Protein AF-A0A359KL11-F1 (afdb_monomer_lite)

Foldseek 3Di:
DDDPPPPPPPPPVPVDPLDWAFFQDWAADPVGNQKIFTAGPNHTLDIAGPVVCVVVVPDGGDTDDSVRSVVVVVRD

Sequence (76 aa):
MRRDTTGQRRQPREERPITAGTITQVQATQRDPERVSVFIDGVFALALPAIVAVQRGLRSGVELDEAAVRELEGLA

Secondary structure (DSSP, 8-state):
--------------------EEEEEEEE-SS-TTEEEEEETTEEEEEEEHHHHHHTT--TT-EE-HHHHHHHHTT-

Structure (mmCIF, N/CA/C/O backbone):
data_AF-A0A359KL11-F1
#
_entry.id   AF-A0A359KL11-F1
#
loop_
_atom_site.group_PDB
_atom_site.id
_atom_site.type_symbol
_atom_site.label_atom_id
_atom_site.label_alt_id
_atom_site.label_comp_id
_atom_site.label_asym_id
_atom_site.label_entity_id
_atom_site.label_seq_id
_atom_si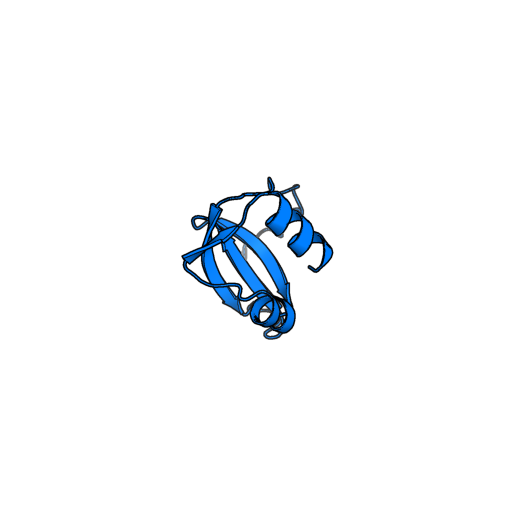te.pdbx_PDB_ins_code
_atom_site.Cartn_x
_atom_site.Cartn_y
_atom_site.Cartn_z
_atom_site.occupancy
_atom_site.B_iso_or_equiv
_atom_site.auth_seq_id
_atom_site.auth_comp_id
_atom_site.auth_asym_id
_atom_site.auth_atom_id
_atom_site.pdbx_PDB_model_num
ATOM 1 N N . MET A 1 1 ? 24.679 33.836 -7.326 1.00 41.06 1 MET A N 1
ATOM 2 C CA . MET A 1 1 ? 23.542 33.073 -7.888 1.00 41.06 1 MET A CA 1
ATOM 3 C C . MET A 1 1 ? 23.409 31.773 -7.109 1.00 41.06 1 MET A C 1
ATOM 5 O O . MET A 1 1 ? 24.216 30.880 -7.313 1.00 41.06 1 MET A O 1
ATOM 9 N N . ARG A 1 2 ? 22.471 31.699 -6.156 1.00 49.75 2 ARG A N 1
ATOM 10 C CA . ARG A 1 2 ? 22.202 30.488 -5.366 1.00 49.75 2 ARG A CA 1
ATOM 11 C C . ARG A 1 2 ? 21.067 29.719 -6.037 1.00 49.75 2 ARG A C 1
ATOM 13 O O . ARG A 1 2 ? 19.995 30.284 -6.232 1.00 49.75 2 ARG A O 1
ATOM 20 N N . ARG A 1 3 ? 21.314 28.472 -6.429 1.00 52.59 3 ARG A N 1
ATOM 21 C CA . ARG A 1 3 ? 20.261 27.491 -6.712 1.00 52.59 3 ARG A CA 1
ATOM 22 C C . ARG A 1 3 ? 20.445 26.373 -5.704 1.00 52.59 3 ARG A C 1
ATOM 24 O O . ARG A 1 3 ? 21.088 25.370 -5.987 1.00 52.59 3 ARG A O 1
ATOM 31 N N . ASP A 1 4 ? 19.916 26.604 -4.513 1.00 46.66 4 ASP A N 1
ATOM 32 C CA . ASP A 1 4 ? 19.745 25.563 -3.514 1.00 46.66 4 ASP A CA 1
ATOM 33 C C . ASP A 1 4 ? 18.536 24.730 -3.955 1.00 46.66 4 ASP A C 1
ATOM 35 O O . ASP A 1 4 ? 17.395 24.977 -3.575 1.00 46.66 4 ASP A O 1
ATOM 39 N N . THR A 1 5 ? 18.762 23.781 -4.864 1.00 59.12 5 THR A N 1
ATOM 40 C CA . THR A 1 5 ? 17.810 22.696 -5.105 1.00 59.12 5 THR A CA 1
ATOM 41 C C . THR A 1 5 ? 17.796 21.838 -3.851 1.00 59.12 5 THR A C 1
ATOM 43 O O . THR A 1 5 ? 18.668 20.992 -3.662 1.00 59.12 5 THR A O 1
ATOM 46 N N . THR A 1 6 ? 16.822 22.089 -2.978 1.00 57.56 6 THR A N 1
ATOM 47 C CA . THR A 1 6 ? 16.485 21.251 -1.830 1.00 57.56 6 THR A CA 1
ATOM 48 C C . THR A 1 6 ? 16.147 19.859 -2.351 1.00 57.56 6 THR A C 1
ATOM 50 O O . THR A 1 6 ? 15.009 19.567 -2.717 1.00 57.56 6 THR A O 1
ATOM 53 N N . GLY A 1 7 ? 17.168 19.006 -2.451 1.00 45.66 7 GLY A N 1
ATOM 54 C CA . GLY A 1 7 ? 17.007 17.582 -2.680 1.00 45.66 7 GLY A CA 1
ATOM 55 C C . GLY A 1 7 ? 16.072 17.072 -1.600 1.00 45.66 7 GLY A C 1
ATOM 56 O O . GLY A 1 7 ? 16.401 17.151 -0.415 1.00 45.66 7 GLY A O 1
ATOM 57 N N . GLN A 1 8 ? 14.875 16.653 -2.013 1.00 53.47 8 GLN A N 1
ATOM 58 C CA . GLN A 1 8 ? 13.872 16.084 -1.125 1.00 53.47 8 GLN A CA 1
ATOM 59 C C . GLN A 1 8 ? 14.572 15.083 -0.217 1.00 53.47 8 GLN A C 1
ATOM 61 O O . GLN A 1 8 ? 15.216 14.141 -0.689 1.00 53.47 8 GLN A O 1
ATOM 66 N N . ARG A 1 9 ? 14.516 15.372 1.087 1.00 48.50 9 ARG A N 1
ATOM 67 C CA . ARG A 1 9 ? 15.091 14.544 2.138 1.00 48.50 9 ARG A CA 1
ATOM 68 C C . ARG A 1 9 ? 14.693 13.106 1.842 1.00 48.50 9 ARG A C 1
ATOM 70 O O . ARG A 1 9 ? 13.508 12.783 1.854 1.00 48.50 9 ARG A O 1
ATOM 77 N N . ARG A 1 10 ? 15.687 12.257 1.572 1.00 54.19 10 ARG A N 1
ATOM 78 C CA . ARG A 1 10 ? 15.554 10.814 1.748 1.00 54.19 10 ARG A CA 1
ATOM 79 C C . ARG A 1 10 ? 15.163 10.654 3.209 1.00 54.19 10 ARG A C 1
ATOM 81 O O . ARG A 1 10 ? 16.029 10.756 4.074 1.00 54.19 10 ARG A O 1
ATOM 88 N N . GLN A 1 11 ? 13.862 10.580 3.485 1.00 54.78 11 GLN A N 1
ATOM 89 C CA . GLN A 1 11 ? 13.407 10.306 4.834 1.00 54.78 11 GLN A CA 1
ATOM 90 C C . GLN A 1 11 ? 14.091 8.996 5.235 1.00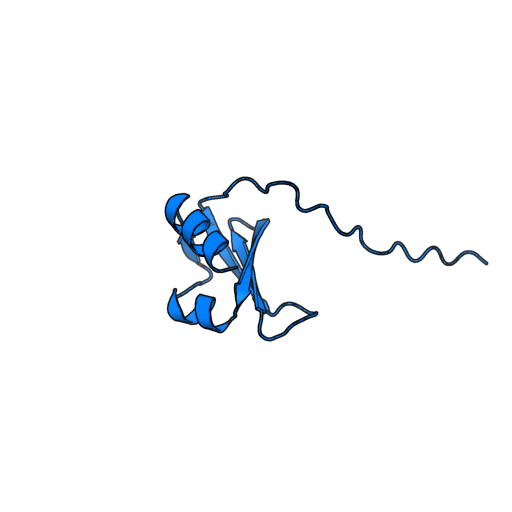 54.78 11 GLN A C 1
ATOM 92 O O . GLN A 1 11 ? 14.118 8.063 4.419 1.00 54.78 11 GLN A O 1
ATOM 97 N N . PRO A 1 12 ? 14.732 8.953 6.413 1.00 44.84 12 PRO A N 1
ATOM 98 C CA . PRO A 1 12 ? 15.302 7.720 6.910 1.00 44.84 12 PRO A CA 1
ATOM 99 C C . PRO A 1 12 ? 14.210 6.645 6.884 1.00 44.84 12 PRO A C 1
ATOM 101 O O . PRO A 1 12 ? 13.020 6.958 6.972 1.00 44.84 12 PRO A O 1
ATOM 104 N N . ARG A 1 13 ? 14.599 5.375 6.736 1.00 54.50 13 ARG A N 1
ATOM 105 C CA . ARG A 1 13 ? 13.745 4.238 7.105 1.00 54.50 13 ARG A CA 1
ATOM 106 C C . ARG A 1 13 ? 13.508 4.304 8.625 1.00 54.50 13 ARG A C 1
ATOM 108 O O . ARG A 1 13 ? 14.026 3.480 9.359 1.00 54.50 13 ARG A O 1
ATOM 115 N N . GLU A 1 14 ? 12.852 5.350 9.114 1.00 48.34 14 GLU A N 1
ATOM 116 C CA . GLU A 1 14 ? 12.248 5.332 10.434 1.00 48.34 14 GLU A CA 1
ATOM 117 C C . GLU A 1 14 ? 11.177 4.258 10.351 1.00 48.34 14 GLU A C 1
ATOM 119 O O . GLU A 1 14 ? 10.395 4.237 9.397 1.00 48.34 14 GLU A O 1
ATOM 124 N N . GLU A 1 15 ? 11.254 3.319 11.285 1.00 48.62 15 GLU A N 1
ATOM 125 C CA . GLU A 1 15 ? 10.264 2.294 11.576 1.00 48.62 15 GLU A CA 1
ATOM 126 C C . GLU A 1 15 ? 8.888 2.962 11.566 1.00 48.62 15 GLU A C 1
ATOM 128 O O . GLU A 1 15 ? 8.470 3.589 12.540 1.00 48.62 15 GLU A O 1
ATOM 133 N N . ARG A 1 16 ? 8.214 2.943 10.410 1.00 58.38 16 ARG A N 1
ATOM 134 C CA . ARG A 1 16 ? 6.867 3.492 10.325 1.00 58.38 16 ARG A CA 1
ATOM 135 C C . ARG A 1 16 ? 6.023 2.565 11.182 1.00 58.38 16 ARG A C 1
ATOM 137 O O . ARG A 1 16 ? 6.127 1.351 11.005 1.00 58.38 16 ARG A O 1
ATOM 144 N N . PRO A 1 17 ? 5.224 3.092 12.118 1.00 59.72 17 PRO A N 1
ATOM 145 C CA . PRO A 1 17 ? 4.312 2.244 12.856 1.00 59.72 17 PRO A CA 1
ATOM 146 C C . PRO A 1 17 ? 3.454 1.492 11.839 1.00 59.72 17 PRO A C 1
ATOM 148 O O . PRO A 1 17 ? 2.924 2.098 10.904 1.00 59.72 17 PRO A O 1
ATOM 151 N N . ILE A 1 18 ? 3.379 0.171 12.001 1.00 63.84 18 ILE A N 1
ATOM 152 C CA . ILE A 1 18 ? 2.505 -0.716 11.231 1.00 63.84 18 ILE A CA 1
ATOM 153 C C . ILE A 1 18 ? 1.096 -0.149 11.386 1.00 63.84 18 ILE A C 1
ATOM 155 O O . ILE A 1 18 ? 0.469 -0.282 12.433 1.00 63.84 18 ILE A O 1
ATOM 159 N N . THR A 1 19 ? 0.652 0.589 10.375 1.00 71.69 19 THR A N 1
ATOM 160 C CA . THR A 1 19 ? -0.598 1.338 10.442 1.00 71.69 19 THR A CA 1
ATOM 161 C C . THR A 1 19 ? -1.663 0.447 9.838 1.00 71.69 19 THR A C 1
ATOM 163 O O . THR A 1 19 ? -1.789 0.371 8.618 1.00 71.69 19 THR A O 1
ATOM 166 N N . ALA A 1 20 ? -2.371 -0.287 10.695 1.00 86.06 20 ALA A N 1
ATOM 167 C CA . ALA A 1 20 ? -3.642 -0.885 10.315 1.00 86.06 20 ALA A CA 1
ATOM 168 C C . ALA A 1 20 ? -4.635 0.224 9.950 1.00 86.06 20 ALA A C 1
ATOM 170 O O . ALA A 1 20 ? -4.586 1.310 10.527 1.00 86.06 20 ALA A O 1
ATOM 171 N N . GLY A 1 21 ? -5.525 -0.046 9.003 1.00 91.75 21 GLY A N 1
ATOM 172 C CA . GLY A 1 21 ? -6.491 0.941 8.534 1.00 91.75 21 GLY A CA 1
ATOM 173 C C . GLY A 1 21 ? -6.999 0.646 7.133 1.00 91.75 21 GLY A C 1
ATOM 174 O O . GLY A 1 21 ? -6.849 -0.463 6.618 1.00 91.75 21 GLY A O 1
ATOM 175 N N . THR A 1 22 ? -7.593 1.650 6.490 1.00 94.00 22 THR A N 1
ATOM 176 C CA . THR A 1 22 ? -8.138 1.490 5.139 1.00 94.00 22 THR A CA 1
ATOM 177 C C . THR A 1 22 ? -7.144 1.975 4.102 1.00 94.00 22 THR A C 1
ATOM 179 O O . THR A 1 22 ? -6.673 3.109 4.157 1.00 94.00 22 THR A O 1
ATOM 182 N N . ILE A 1 23 ? -6.860 1.155 3.092 1.00 94.62 23 ILE A N 1
ATOM 183 C CA . ILE A 1 23 ? -6.112 1.611 1.925 1.00 94.62 23 ILE A CA 1
ATOM 184 C C . ILE A 1 23 ? -6.911 2.731 1.263 1.00 94.62 23 ILE A C 1
ATOM 186 O O . ILE A 1 23 ? -8.003 2.522 0.736 1.00 94.62 23 ILE A O 1
ATOM 190 N N . THR A 1 24 ? -6.355 3.931 1.246 1.00 94.44 24 THR A N 1
ATOM 191 C CA . THR A 1 24 ? -6.960 5.076 0.568 1.00 94.44 24 THR A CA 1
ATOM 192 C C . THR A 1 24 ? -6.466 5.182 -0.865 1.00 94.44 24 THR A C 1
ATOM 194 O O . THR A 1 24 ? -7.211 5.619 -1.743 1.00 94.44 24 THR A O 1
ATOM 197 N N . GLN A 1 25 ? -5.230 4.753 -1.137 1.00 93.50 25 GLN A N 1
ATOM 198 C CA . GLN A 1 25 ? -4.598 4.949 -2.438 1.00 93.50 25 GLN A CA 1
ATOM 199 C C . GLN A 1 25 ? -3.542 3.884 -2.737 1.00 93.50 25 GLN A C 1
ATOM 201 O O . GLN A 1 25 ? -2.749 3.508 -1.876 1.00 93.50 25 GLN A O 1
ATOM 206 N N . VAL A 1 26 ? -3.503 3.444 -3.995 1.00 92.69 26 VAL A N 1
ATOM 207 C CA . VAL A 1 26 ? -2.445 2.594 -4.553 1.00 92.69 26 VAL A CA 1
ATOM 208 C C . VAL A 1 26 ? -1.990 3.228 -5.860 1.00 92.69 26 VAL A C 1
ATOM 210 O O . VAL A 1 26 ? -2.812 3.495 -6.734 1.00 92.69 26 VAL A O 1
ATOM 213 N N . GLN A 1 27 ? -0.696 3.504 -6.001 1.00 92.88 27 GLN A N 1
ATOM 214 C CA . GLN A 1 27 ? -0.157 4.147 -7.205 1.00 92.88 27 GLN A CA 1
ATOM 215 C C . GLN A 1 27 ? 1.216 3.601 -7.577 1.00 92.88 27 GLN A C 1
ATOM 217 O O . GLN A 1 27 ? 1.998 3.260 -6.695 1.00 92.88 27 GLN A O 1
ATOM 222 N N . ALA A 1 28 ? 1.547 3.592 -8.868 1.00 91.12 28 ALA A N 1
ATOM 223 C CA . ALA A 1 28 ? 2.896 3.270 -9.326 1.00 91.12 28 ALA A CA 1
ATOM 224 C C . ALA A 1 28 ? 3.923 4.271 -8.771 1.00 91.12 28 ALA A C 1
ATOM 226 O O . ALA A 1 28 ? 3.644 5.470 -8.637 1.00 91.12 28 ALA A O 1
ATOM 227 N N . THR A 1 29 ? 5.121 3.794 -8.435 1.00 85.94 29 THR A N 1
ATOM 228 C CA . THR A 1 29 ? 6.196 4.695 -8.017 1.00 85.94 29 THR A CA 1
ATOM 229 C C . THR A 1 29 ? 6.801 5.397 -9.232 1.00 85.94 29 THR A C 1
ATOM 231 O O . THR A 1 29 ? 6.940 4.813 -10.301 1.00 85.94 29 THR A O 1
ATOM 234 N N . GLN A 1 30 ? 7.214 6.658 -9.070 1.00 83.31 30 GLN A N 1
ATOM 235 C CA . GLN A 1 30 ? 7.824 7.430 -10.166 1.00 83.31 30 GLN A CA 1
ATOM 236 C C . GLN A 1 30 ? 9.166 6.851 -10.640 1.00 83.31 30 GLN A C 1
ATOM 238 O O . GLN A 1 30 ? 9.567 7.073 -11.777 1.00 83.31 30 GLN A O 1
ATOM 243 N N . ARG A 1 31 ? 9.889 6.161 -9.750 1.00 81.19 31 ARG A N 1
ATOM 244 C CA . ARG A 1 31 ? 11.222 5.614 -10.034 1.00 81.19 31 ARG A CA 1
ATOM 245 C C . ARG A 1 31 ? 11.158 4.227 -10.667 1.00 81.19 31 ARG A C 1
ATOM 247 O O . ARG A 1 31 ? 12.033 3.899 -11.459 1.00 81.19 31 ARG A O 1
ATOM 254 N N . ASP A 1 32 ? 10.172 3.432 -10.273 1.00 84.38 32 ASP A N 1
ATOM 255 C CA . ASP A 1 32 ? 10.002 2.055 -10.709 1.00 84.38 32 ASP A CA 1
ATOM 256 C C . ASP A 1 32 ? 8.504 1.784 -10.937 1.00 84.38 32 ASP A C 1
ATOM 258 O O . ASP A 1 32 ? 7.751 1.657 -9.961 1.00 84.38 32 ASP A O 1
ATOM 262 N N . PRO A 1 33 ? 8.053 1.738 -12.202 1.00 84.12 33 PRO A N 1
ATOM 263 C CA . PRO A 1 33 ? 6.650 1.509 -12.521 1.00 84.12 33 PRO A CA 1
ATOM 264 C C . PRO A 1 33 ? 6.182 0.092 -12.156 1.00 84.12 33 PRO A C 1
ATOM 266 O O . PRO A 1 33 ? 4.977 -0.128 -12.054 1.00 84.12 33 PRO A O 1
ATOM 269 N N . GLU A 1 34 ? 7.098 -0.854 -11.917 1.00 90.06 34 GLU A N 1
ATOM 270 C CA . GLU A 1 34 ? 6.765 -2.207 -11.458 1.00 90.06 34 GLU A CA 1
ATOM 271 C C . GLU A 1 34 ? 6.535 -2.274 -9.945 1.00 90.06 34 GLU A C 1
ATOM 273 O O . GLU A 1 34 ? 6.093 -3.303 -9.429 1.00 90.06 34 GLU A O 1
ATOM 278 N N . ARG A 1 35 ? 6.783 -1.180 -9.215 1.00 91.06 35 ARG A N 1
ATOM 279 C CA . ARG A 1 35 ? 6.464 -1.054 -7.790 1.00 91.06 35 ARG A CA 1
ATOM 280 C C . ARG A 1 35 ? 5.315 -0.084 -7.589 1.00 91.06 35 ARG A C 1
ATOM 282 O O . ARG A 1 35 ? 5.205 0.940 -8.265 1.00 91.06 35 ARG A O 1
ATOM 289 N N . VAL A 1 36 ? 4.488 -0.376 -6.594 1.00 92.75 36 VAL A N 1
ATOM 290 C CA . VAL A 1 36 ? 3.389 0.485 -6.166 1.00 92.75 36 VAL A CA 1
ATOM 291 C C . VAL A 1 36 ? 3.591 0.943 -4.730 1.00 92.75 36 VAL A C 1
ATOM 293 O O . VAL A 1 36 ? 4.043 0.181 -3.881 1.00 92.75 36 VAL A O 1
ATOM 296 N N . SER A 1 37 ? 3.248 2.198 -4.467 1.00 91.81 37 SER A N 1
ATOM 297 C CA . SER A 1 37 ? 3.092 2.761 -3.131 1.00 91.81 37 SER A CA 1
ATOM 298 C C . SER A 1 37 ? 1.658 2.548 -2.661 1.00 91.81 37 SER A C 1
ATOM 300 O O . SER A 1 37 ? 0.722 2.929 -3.368 1.00 91.81 37 SER A O 1
ATOM 302 N N . VAL A 1 38 ? 1.500 1.994 -1.464 1.00 90.75 3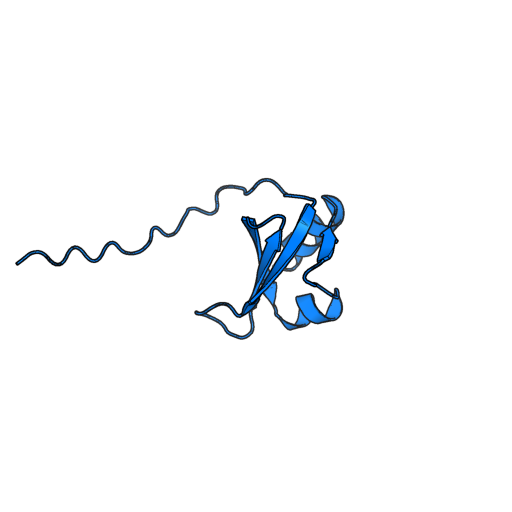8 VAL A N 1
ATOM 303 C CA . VAL A 1 38 ? 0.219 1.806 -0.780 1.00 90.75 38 VAL A CA 1
ATOM 304 C C . VAL A 1 38 ? 0.107 2.818 0.352 1.00 90.75 38 VAL A C 1
ATOM 306 O O . VAL A 1 38 ? 1.019 2.970 1.171 1.00 90.75 38 VAL A O 1
ATOM 309 N N . PHE A 1 39 ? -1.024 3.513 0.386 1.00 91.81 39 PHE A N 1
ATOM 310 C CA . PHE A 1 39 ? -1.358 4.497 1.403 1.00 91.81 39 PHE A CA 1
ATOM 311 C C . PHE A 1 39 ? -2.544 3.999 2.215 1.00 91.81 39 PHE A C 1
ATOM 313 O O . PHE A 1 39 ? -3.560 3.623 1.631 1.00 91.81 39 PHE A O 1
ATOM 320 N N . ILE A 1 40 ? -2.401 4.024 3.536 1.00 91.62 40 ILE A N 1
ATOM 321 C CA . ILE A 1 40 ? -3.422 3.646 4.511 1.00 91.62 40 ILE A CA 1
ATOM 322 C C . ILE A 1 40 ? -3.820 4.915 5.261 1.00 91.62 40 ILE A C 1
ATOM 324 O O . ILE A 1 40 ? -2.952 5.655 5.722 1.00 91.62 40 ILE A O 1
ATOM 328 N N . ASP A 1 41 ? -5.115 5.215 5.292 1.00 90.31 41 ASP A N 1
ATOM 329 C CA . ASP A 1 41 ? -5.688 6.424 5.899 1.00 90.31 41 ASP A CA 1
ATOM 330 C C . ASP A 1 41 ? -5.002 7.729 5.439 1.00 90.31 41 ASP A C 1
ATOM 332 O O . ASP A 1 41 ? -4.811 8.681 6.193 1.00 90.31 41 ASP A O 1
ATOM 336 N N . GLY A 1 42 ? -4.600 7.779 4.164 1.00 87.69 42 GLY A N 1
ATOM 337 C CA . GLY A 1 42 ? -3.917 8.926 3.556 1.00 87.69 42 GLY A CA 1
ATOM 338 C C . GLY A 1 4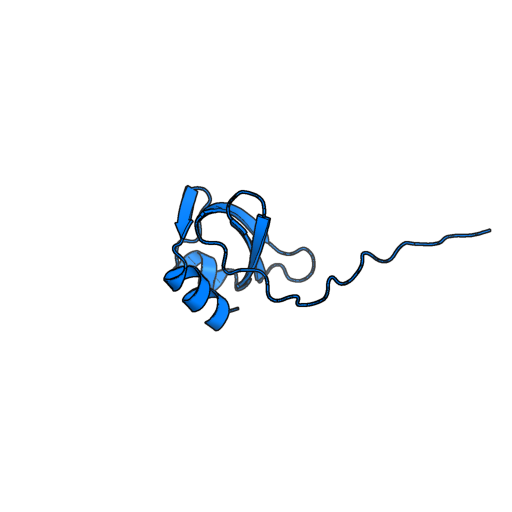2 ? -2.414 9.009 3.840 1.00 87.69 42 GLY A C 1
ATOM 339 O O . GLY A 1 42 ? -1.740 9.885 3.296 1.00 87.69 42 GLY A O 1
ATOM 340 N N . VAL A 1 43 ? -1.860 8.091 4.633 1.00 89.31 43 VAL A N 1
ATOM 341 C CA . VAL A 1 43 ? -0.437 8.038 4.985 1.00 89.31 43 VAL A CA 1
ATOM 342 C C . VAL A 1 43 ? 0.251 6.937 4.189 1.00 89.31 43 VAL A C 1
ATOM 344 O O . VAL A 1 43 ? -0.275 5.841 4.035 1.00 89.31 43 VAL A O 1
ATOM 347 N N . PHE A 1 44 ? 1.453 7.204 3.669 1.00 87.06 44 PHE A N 1
ATOM 348 C CA . PHE A 1 44 ? 2.247 6.144 3.043 1.00 87.06 44 PHE A CA 1
ATOM 349 C C . PHE A 1 44 ? 2.569 5.069 4.080 1.00 87.06 44 PHE A C 1
ATOM 351 O O . PHE A 1 44 ? 3.261 5.359 5.063 1.00 87.06 44 PHE A O 1
ATOM 358 N N . ALA A 1 45 ? 2.134 3.845 3.799 1.00 86.88 45 ALA A N 1
ATOM 359 C CA . ALA A 1 45 ? 2.405 2.684 4.627 1.00 86.88 45 ALA A CA 1
ATOM 360 C C . ALA A 1 45 ? 3.622 1.922 4.087 1.00 86.88 45 ALA A C 1
ATOM 362 O O . ALA A 1 45 ? 4.666 1.885 4.735 1.00 86.88 45 ALA A O 1
ATOM 363 N N . LEU A 1 46 ? 3.533 1.401 2.860 1.00 87.31 46 LEU A N 1
ATOM 364 C CA . LEU A 1 46 ? 4.573 0.560 2.268 1.00 87.31 46 LEU A CA 1
ATOM 365 C C . LEU A 1 46 ? 4.620 0.664 0.741 1.00 87.31 46 LEU A C 1
ATOM 367 O O . LEU A 1 46 ? 3.683 1.134 0.097 1.00 87.31 46 LEU A O 1
ATOM 371 N N . ALA A 1 47 ? 5.721 0.197 0.153 1.00 89.06 47 ALA A N 1
ATOM 372 C CA . ALA A 1 47 ? 5.844 0.028 -1.290 1.00 89.06 47 ALA A CA 1
ATOM 373 C C . ALA A 1 47 ? 6.265 -1.400 -1.617 1.00 89.06 47 ALA A C 1
ATOM 375 O O . ALA A 1 47 ? 7.256 -1.868 -1.063 1.00 89.06 47 ALA A O 1
ATOM 376 N N . LEU A 1 48 ? 5.564 -2.040 -2.548 1.00 91.50 48 LEU A N 1
ATOM 377 C CA . LEU A 1 48 ? 5.749 -3.444 -2.922 1.00 91.50 48 LEU A CA 1
ATOM 378 C C . LEU A 1 48 ? 5.613 -3.636 -4.444 1.00 91.50 48 LEU A C 1
ATOM 380 O O . LEU A 1 48 ? 5.151 -2.719 -5.131 1.00 91.50 48 LEU A O 1
ATOM 384 N N . PRO A 1 49 ? 6.002 -4.796 -5.001 1.00 93.50 49 PRO A N 1
ATOM 385 C CA . PRO A 1 49 ? 5.795 -5.089 -6.416 1.00 93.50 49 PRO A CA 1
ATOM 386 C C . PRO A 1 49 ? 4.313 -5.024 -6.810 1.00 93.50 49 PRO A C 1
ATOM 388 O O . PRO A 1 49 ? 3.443 -5.543 -6.107 1.00 93.50 49 PRO A O 1
ATOM 391 N N . ALA A 1 50 ? 4.021 -4.443 -7.973 1.00 91.56 50 ALA A N 1
ATOM 392 C CA . ALA A 1 50 ? 2.668 -4.308 -8.509 1.00 91.56 50 ALA A CA 1
ATOM 393 C C . ALA A 1 50 ? 1.960 -5.668 -8.624 1.00 91.56 50 ALA A C 1
ATOM 395 O O . ALA A 1 50 ? 0.771 -5.778 -8.330 1.00 91.56 50 ALA A O 1
ATOM 396 N N . ILE A 1 51 ? 2.704 -6.723 -8.974 1.00 91.69 51 ILE A N 1
ATOM 397 C CA . ILE A 1 51 ? 2.165 -8.083 -9.062 1.00 91.69 51 ILE A CA 1
ATOM 398 C C . ILE A 1 51 ? 1.650 -8.596 -7.711 1.00 91.69 51 ILE A C 1
ATOM 400 O O . ILE A 1 51 ? 0.579 -9.196 -7.656 1.00 91.69 51 ILE A O 1
ATOM 404 N N . VAL A 1 52 ? 2.357 -8.304 -6.615 1.00 91.06 52 VAL A N 1
ATOM 405 C CA . VAL A 1 52 ? 1.954 -8.714 -5.263 1.00 91.06 52 VAL A CA 1
ATOM 406 C C . VAL A 1 52 ? 0.705 -7.944 -4.840 1.00 91.06 52 VAL A C 1
ATOM 408 O O . VAL A 1 52 ? -0.225 -8.537 -4.295 1.00 91.06 52 VAL A O 1
ATOM 411 N N . ALA A 1 53 ? 0.632 -6.649 -5.165 1.00 91.12 53 ALA A N 1
ATOM 412 C CA . ALA A 1 53 ? -0.552 -5.837 -4.903 1.00 91.12 53 ALA A CA 1
ATOM 413 C C . ALA A 1 53 ? -1.796 -6.388 -5.617 1.00 91.12 53 ALA A C 1
ATOM 415 O O . ALA A 1 53 ? -2.850 -6.512 -5.001 1.00 91.12 53 ALA A O 1
ATOM 416 N N . VAL A 1 54 ? -1.668 -6.797 -6.883 1.00 91.44 54 VAL A N 1
ATOM 417 C CA . VAL A 1 54 ? -2.768 -7.417 -7.641 1.00 91.44 54 VAL A CA 1
ATOM 418 C C . VAL A 1 54 ? -3.163 -8.770 -7.045 1.00 91.44 54 VAL A C 1
ATOM 420 O O . VAL A 1 54 ? -4.346 -9.010 -6.819 1.00 91.44 54 VAL A O 1
ATOM 423 N N . GLN A 1 55 ? -2.193 -9.638 -6.743 1.00 92.19 55 GLN A N 1
ATOM 424 C CA . GLN A 1 55 ? -2.446 -10.971 -6.177 1.00 92.19 55 GLN A CA 1
ATOM 425 C C . GLN A 1 55 ? -3.142 -10.918 -4.813 1.00 92.19 55 GLN A C 1
ATOM 427 O O . GLN A 1 55 ? -3.990 -11.756 -4.521 1.00 92.19 55 GLN A O 1
ATOM 432 N N . ARG A 1 56 ? -2.796 -9.928 -3.983 1.00 90.00 56 ARG A N 1
ATOM 433 C CA . ARG A 1 56 ? -3.401 -9.704 -2.662 1.00 90.00 56 ARG A CA 1
ATOM 434 C C . ARG A 1 56 ? -4.666 -8.842 -2.719 1.00 90.00 56 ARG A C 1
ATOM 436 O O . ARG A 1 56 ? -5.281 -8.606 -1.687 1.00 90.00 56 ARG A O 1
ATOM 443 N N . GLY A 1 57 ? -5.063 -8.376 -3.906 1.00 91.38 57 GLY A N 1
ATOM 444 C CA . GLY A 1 57 ? -6.249 -7.542 -4.089 1.00 91.38 57 GLY A CA 1
ATOM 445 C C . GLY A 1 57 ? -6.139 -6.158 -3.443 1.00 91.38 57 GLY A C 1
ATOM 446 O O . GLY A 1 57 ? -7.161 -5.603 -3.040 1.00 91.38 57 GLY A O 1
ATOM 447 N N . LEU A 1 58 ? -4.926 -5.599 -3.334 1.00 91.94 58 LEU A N 1
ATOM 448 C CA . LEU A 1 58 ? -4.682 -4.300 -2.705 1.00 91.94 58 LEU A CA 1
ATOM 449 C C . LEU A 1 58 ? -5.335 -3.173 -3.511 1.00 91.94 58 LEU A C 1
ATOM 451 O O . LEU A 1 58 ? -4.969 -2.851 -4.641 1.00 91.94 58 LEU A O 1
ATOM 455 N N . ARG A 1 59 ? -6.369 -2.654 -2.867 1.00 92.81 59 ARG A N 1
ATOM 456 C CA . ARG A 1 59 ? -7.424 -1.746 -3.287 1.00 92.81 59 ARG A CA 1
ATOM 457 C C . ARG A 1 59 ? -7.654 -0.463 -2.526 1.00 92.81 59 ARG A C 1
ATOM 459 O O . ARG A 1 59 ? -7.711 -0.576 -1.310 1.00 92.81 59 ARG A O 1
ATOM 466 N N . SER A 1 60 ? -7.972 0.674 -3.138 1.00 92.50 60 SER A N 1
ATOM 467 C CA . SER A 1 60 ? -8.695 1.698 -2.363 1.00 92.50 60 SER A CA 1
ATOM 468 C C . SER A 1 60 ? -9.983 1.100 -1.763 1.00 92.50 60 SER A C 1
ATOM 470 O O . SER A 1 60 ? -10.739 0.433 -2.473 1.00 92.50 60 SER A O 1
ATOM 472 N N . GLY A 1 61 ? -10.209 1.307 -0.464 1.00 92.44 61 GLY A N 1
ATOM 473 C CA . GLY A 1 61 ? -11.340 0.769 0.299 1.00 92.44 61 GLY A CA 1
ATOM 474 C C . GLY A 1 61 ? -11.124 -0.616 0.921 1.00 92.44 61 GLY A C 1
ATOM 475 O O . GLY A 1 61 ? -12.062 -1.160 1.493 1.00 92.44 61 GLY A O 1
ATOM 476 N N . VAL A 1 62 ? -9.932 -1.209 0.805 1.00 92.88 62 VAL A N 1
ATOM 477 C CA . VAL A 1 62 ? -9.594 -2.458 1.508 1.00 92.88 62 VAL A CA 1
ATOM 478 C C . VAL A 1 62 ? -9.054 -2.131 2.89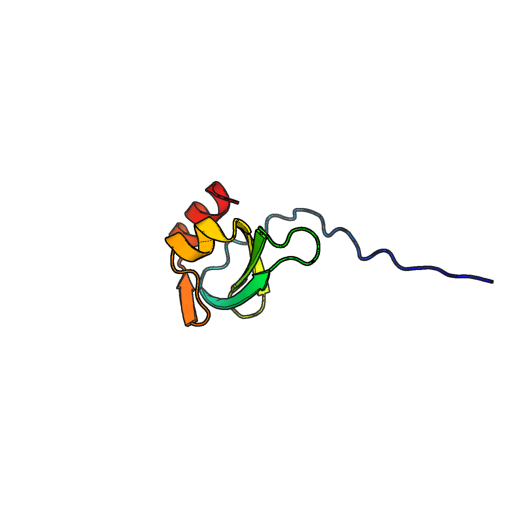4 1.00 92.88 62 VAL A C 1
ATOM 480 O O . VAL A 1 62 ? -8.110 -1.354 3.012 1.00 92.88 62 VAL A O 1
ATOM 483 N N . GLU A 1 63 ? -9.629 -2.741 3.924 1.00 92.75 63 GLU A N 1
ATOM 484 C CA . GLU A 1 63 ? -9.099 -2.687 5.286 1.00 92.75 63 GLU A CA 1
ATOM 485 C C . GLU A 1 63 ? -7.949 -3.686 5.449 1.00 92.75 63 GLU A C 1
ATOM 487 O O . GLU A 1 63 ? -8.038 -4.838 5.018 1.00 92.75 63 GLU A O 1
ATOM 492 N N . LEU A 1 64 ? -6.861 -3.234 6.065 1.00 90.56 64 LEU A N 1
ATOM 493 C CA . LEU A 1 64 ? -5.724 -4.053 6.456 1.00 90.56 64 LEU A CA 1
ATOM 494 C C . LEU A 1 64 ? -5.560 -3.979 7.971 1.00 90.56 64 LEU A C 1
ATOM 496 O O . LEU A 1 64 ? -5.465 -2.890 8.537 1.00 90.56 64 LEU A O 1
ATOM 500 N N . ASP A 1 65 ? -5.495 -5.138 8.618 1.00 90.50 65 ASP A N 1
ATOM 501 C CA . ASP A 1 65 ? -5.113 -5.236 10.022 1.00 90.50 65 ASP A CA 1
ATOM 502 C C . ASP A 1 65 ? -3.582 -5.247 10.180 1.00 90.50 65 ASP A C 1
ATOM 504 O O . ASP A 1 65 ? -2.819 -5.316 9.210 1.00 90.50 65 ASP A O 1
ATOM 508 N N . GLU A 1 66 ? -3.102 -5.167 11.422 1.00 87.31 66 GLU A N 1
ATOM 509 C CA . GLU A 1 66 ? -1.661 -5.143 11.695 1.00 87.31 66 GLU A CA 1
ATOM 510 C C . GLU A 1 66 ? -0.950 -6.409 11.196 1.00 87.31 66 GLU A C 1
ATOM 512 O O . GLU A 1 66 ? 0.206 -6.346 10.777 1.00 87.31 66 GLU A O 1
ATOM 517 N N . ALA A 1 67 ? -1.628 -7.560 11.230 1.00 88.62 67 ALA A N 1
ATOM 518 C CA . ALA A 1 67 ? -1.071 -8.828 10.775 1.00 88.62 67 ALA A CA 1
ATOM 519 C C . ALA A 1 67 ? -0.872 -8.830 9.254 1.00 88.62 67 ALA A C 1
ATOM 521 O O . ALA A 1 67 ? 0.210 -9.172 8.777 1.00 88.62 67 ALA A O 1
ATOM 522 N N . ALA A 1 68 ? -1.868 -8.373 8.496 1.00 88.56 68 ALA A N 1
ATOM 523 C CA . ALA A 1 68 ? -1.806 -8.246 7.050 1.00 88.56 68 ALA A CA 1
ATOM 524 C C . ALA A 1 68 ? -0.742 -7.232 6.622 1.00 88.56 68 ALA A C 1
ATOM 526 O O . ALA A 1 68 ? 0.017 -7.501 5.693 1.00 88.56 68 ALA A O 1
ATOM 527 N N . VAL A 1 69 ? -0.625 -6.093 7.314 1.00 87.19 69 VAL A N 1
ATOM 528 C CA . VAL A 1 69 ? 0.443 -5.121 7.026 1.00 87.19 69 VAL A CA 1
ATOM 529 C C . VAL A 1 69 ? 1.823 -5.740 7.279 1.00 87.19 69 VAL A C 1
ATOM 531 O O . VAL A 1 69 ? 2.693 -5.618 6.418 1.00 87.19 69 VAL A O 1
ATOM 534 N N . ARG A 1 70 ? 2.021 -6.474 8.386 1.00 87.31 70 ARG A N 1
ATOM 535 C CA . ARG A 1 70 ? 3.280 -7.201 8.657 1.00 87.31 70 ARG A CA 1
ATOM 536 C C . ARG A 1 70 ? 3.598 -8.253 7.599 1.00 87.31 70 ARG A C 1
ATOM 538 O O . ARG A 1 70 ? 4.752 -8.380 7.194 1.00 87.31 70 ARG A O 1
ATOM 545 N N . GLU A 1 71 ? 2.602 -9.011 7.145 1.00 87.88 71 GLU A N 1
ATOM 546 C CA . GLU A 1 71 ? 2.798 -9.968 6.052 1.00 87.88 71 GLU A CA 1
ATOM 547 C C . GLU A 1 71 ? 3.262 -9.267 4.775 1.00 87.88 71 GLU A C 1
ATOM 549 O O . GLU A 1 71 ? 4.177 -9.743 4.103 1.00 87.88 71 GLU A O 1
ATOM 554 N N . LEU A 1 72 ? 2.648 -8.129 4.442 1.00 87.00 72 LEU A N 1
ATOM 555 C CA . LEU A 1 72 ? 3.000 -7.365 3.252 1.00 87.00 72 LEU A CA 1
ATOM 556 C C . LEU A 1 72 ? 4.390 -6.723 3.360 1.00 87.00 72 LEU A C 1
ATOM 558 O O . LEU A 1 72 ? 5.090 -6.660 2.351 1.00 87.00 72 LEU A O 1
ATOM 562 N N . GLU A 1 73 ? 4.824 -6.300 4.551 1.00 85.44 73 GLU A N 1
ATOM 563 C CA . GLU A 1 73 ? 6.200 -5.837 4.781 1.00 85.44 73 GLU A CA 1
ATOM 564 C C . GLU A 1 73 ? 7.238 -6.927 4.495 1.00 85.44 73 GLU A C 1
ATOM 566 O O . GLU A 1 73 ? 8.290 -6.635 3.931 1.00 85.44 73 GLU A O 1
ATOM 571 N N . GLY A 1 74 ? 6.936 -8.190 4.811 1.00 85.06 74 GLY A N 1
ATOM 572 C CA . GLY A 1 74 ? 7.802 -9.322 4.467 1.00 85.06 74 GLY A CA 1
ATOM 573 C C . GLY A 1 74 ? 7.941 -9.576 2.958 1.00 85.06 74 GLY A C 1
ATOM 574 O O . GLY A 1 74 ? 8.835 -10.312 2.544 1.00 85.06 74 GLY A O 1
ATOM 575 N N . LEU A 1 75 ? 7.070 -8.979 2.137 1.00 82.06 75 LEU A N 1
ATOM 576 C CA . LEU A 1 75 ? 7.023 -9.126 0.677 1.00 82.06 75 LEU A CA 1
ATOM 577 C C . LEU A 1 75 ? 7.489 -7.863 -0.078 1.00 82.06 75 LEU A C 1
ATOM 579 O O . LEU A 1 75 ? 7.448 -7.849 -1.313 1.00 82.06 75 LEU A O 1
ATOM 583 N N . ALA A 1 76 ? 7.865 -6.801 0.644 1.00 75.19 76 ALA A N 1
ATOM 584 C CA . ALA A 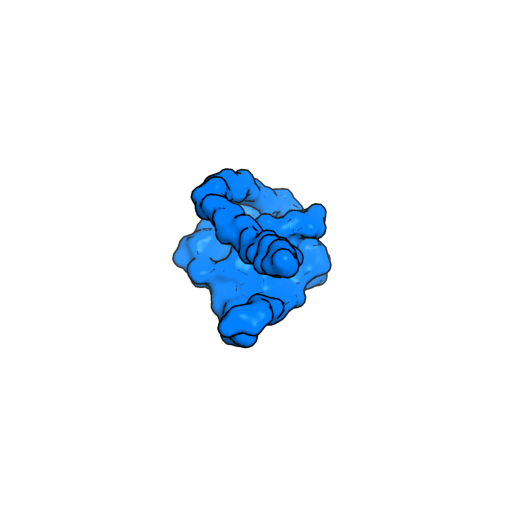1 76 ? 8.205 -5.476 0.111 1.00 75.19 76 ALA A CA 1
ATOM 585 C C . ALA A 1 76 ? 9.661 -5.353 -0.375 1.00 75.19 76 ALA A C 1
ATOM 587 O O . ALA A 1 76 ? 9.867 -4.673 -1.419 1.00 75.19 76 ALA A O 1
#

pLDDT: mean 80.45, std 16.38, range [41.06, 94.62]

Radius of gyration: 14.29 Å; chains: 1; bounding box: 35×44×25 Å